Protein 6C74 (pdb70)

CATH classification: 2.60.40.10

GO terms:
  GO:0097001 ceramide binding (F, IDA)
  GO:0005136 interleukin-4 receptor binding (F, IDA)
  GO:0001786 phosphatidylserine binding (F, IDA)
  GO:2000427 positive regulation of apoptotic cell clearance (P, IDA)
  GO:0035772 interleukin-13-mediated signaling pathway (P, IMP)
  GO:0001618 virus receptor activity (F, IMP)
  GO:2000426 negative regulation of apoptotic cell clearance (P, IMP)
  GO:2000427 positive regulation of apoptotic cell clearance (P, IMP)
  GO:1902216 positive regulation of interleukin-4-mediated signaling pathway (P, IMP)
  GO:0033004 negative regulation of mast cell activation (P, IMP)
  GO:0030316 osteoclast differentiation (P, IDA)
  GO:0005515 protein binding (F, IPI)

Secondary structure (DSSP, 8-state):
--SEE--SEEEEETTS-EEEEEEE-GGGTTS-EEEEESSSGGGPEEEEE--SSS--EEETTEEEEEETTTTEEEEEE-S--GGG-EEEEEEE--SSSPPEEEEEEEEEPP-

Foldseek 3Di:
DAQKDWDQEDEEEAQAKDKIKIAGDLVLQQFKKFKFDDDDPVPTHTQWIDNSDQDWDDDDQKIWGADNVRRMIMMMGGNDDQVPFAWMWIWTDDPDDIRIDIYGYHYHYDD

Organism: Mus musculus (NCBI:txid10090)

Nearest PDB structures (foldseek):
  6c6q-assembly1_F  TM=9.912E-01  e=1.157E-22  Mus musculus
  2nms-assembly1_A  TM=9.677E-01  e=2.430E-16  Homo sapiens
  4wo4-assembly1_C  TM=8.793E-01  e=1.128E-08  Homo sapiens
  5jzi-assembly1_D  TM=8.628E-01  e=1.065E-08  Homo sapiens
  4mnh-assembly1_B  TM=8.451E-01  e=1.265E-08  Homo sapiens

Structure (mmCIF, N/CA/C/O backbone):
data_6C74
#
_entry.id   6C74
#
_cell.length_a   32.640
_cell.length_b   40.058
_cell.length_c   68.291
_cell.angle_alpha   90.000
_cell.angle_beta   90.000
_cell.angle_gamma   90.000
#
_symmetry.space_group_name_H-M   'P 21 21 21'
#
loop_
_entity.id
_entity.type
_entity.pdbx_description
1 polymer 'CMRF35-like molecule-1'
2 non-polymer PHOSPHOCHOLINE
3 non-polymer 'CALCIUM ION'
4 water water
#
loop_
_atom_site.group_PDB
_atom_site.id
_atom_site.type_symbol
_atom_site.label_atom_id
_atom_site.label_alt_id
_atom_site.label_comp_id
_atom_site.label_asym_id
_atom_site.label_entity_id
_atom_site.label_seq_id
_atom_site.pdbx_PDB_ins_code
_atom_site.Cartn_x
_atom_site.Cartn_y
_atom_site.Cartn_z
_atom_site.occupancy
_atom_site.B_iso_or_equiv
_atom_site.auth_seq_id
_atom_site.auth_comp_id
_atom_site.auth_asym_id
_atom_site.auth_atom_id
_atom_site.pdbx_PDB_model_num
ATOM 1 N N . GLU A 1 1 ? 19.395 5.579 14.993 1.00 51.41 1 GLU A N 1
ATOM 2 C CA . GLU A 1 1 ? 18.715 4.313 14.590 1.00 46.27 1 GLU A CA 1
ATOM 3 C C . GLU A 1 1 ? 17.718 4.641 13.490 1.00 34.35 1 GLU A C 1
ATOM 4 O O . GLU A 1 1 ? 17.373 5.805 13.287 1.00 32.52 1 GLU A O 1
ATOM 18 N N . ASP A 1 2 ? 17.282 3.628 12.767 1.00 29.29 2 ASP A N 1
ATOM 19 C CA . ASP A 1 2 ? 16.296 3.879 11.729 1.00 25.07 2 ASP A CA 1
ATOM 20 C C . ASP A 1 2 ? 14.895 3.746 12.315 1.00 18.04 2 ASP A C 1
ATOM 21 O O . ASP A 1 2 ? 14.599 2.742 12.963 1.00 18.49 2 ASP A O 1
ATOM 30 N N . PRO A 1 3 ? 14.011 4.717 12.095 1.00 13.10 3 PRO A N 1
ATOM 31 C CA . PRO A 1 3 ? 12.649 4.582 12.628 1.00 14.16 3 PRO A CA 1
ATOM 32 C C . PRO A 1 3 ? 11.828 3.501 11.962 1.00 13.35 3 PRO A C 1
ATOM 33 O O . PRO A 1 3 ? 10.928 2.953 12.612 1.00 14.74 3 PRO A O 1
ATOM 44 N N . VAL A 1 4 ? 12.078 3.209 10.689 1.00 13.55 4 VAL A N 1
ATOM 45 C CA . VAL A 1 4 ? 11.311 2.220 9.939 1.00 14.31 4 VAL A CA 1
ATOM 46 C C . VAL A 1 4 ? 12.285 1.354 9.138 1.00 14.52 4 VAL A C 1
ATOM 47 O O . VAL A 1 4 ? 13.212 1.876 8.505 1.00 17.45 4 VAL A O 1
ATOM 60 N N . THR A 1 5 ? 12.125 0.027 9.229 1.00 14.47 5 THR A N 1
ATOM 61 C CA . THR A 1 5 ? 13.003 -0.936 8.568 1.00 16.29 5 THR A CA 1
ATOM 62 C C . THR A 1 5 ? 12.146 -1.976 7.859 1.00 15.91 5 THR A C 1
ATOM 63 O O . THR A 1 5 ? 11.275 -2.599 8.474 1.00 20.26 5 THR A O 1
ATOM 74 N N . GLY A 1 6 ? 12.417 -2.192 6.591 1.00 16.49 6 GLY A N 1
ATOM 75 C CA . GLY A 1 6 ? 11.752 -3.232 5.856 1.00 17.36 6 GLY A CA 1
ATOM 76 C C . GLY A 1 6 ? 12.754 -4.009 5.041 1.00 9.81 6 GLY A C 1
ATOM 77 O O . GLY A 1 6 ? 13.9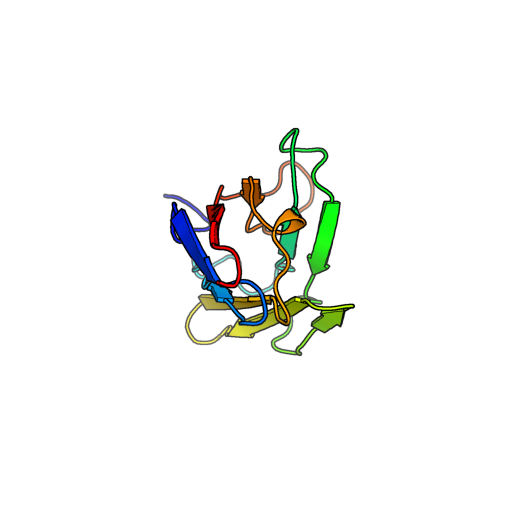63 -3.947 5.268 1.00 11.73 6 GLY A O 1
ATOM 81 N N . PRO A 1 7 ? 12.257 -4.761 4.066 1.00 11.50 7 PRO A N 1
ATOM 82 C CA . PRO A 1 7 ? 13.144 -5.486 3.156 1.00 11.00 7 PRO A CA 1
ATOM 83 C C . PRO A 1 7 ? 13.587 -4.551 2.041 1.00 12.78 7 PRO A C 1
ATOM 84 O O . PRO A 1 7 ? 12.768 -3.832 1.463 1.00 14.71 7 PRO A O 1
ATOM 95 N N . GLU A 1 8 ? 14.882 -4.566 1.723 1.00 13.32 8 GLU A N 1
ATOM 96 C CA . GLU A 1 8 ? 15.349 -3.711 0.641 1.00 15.22 8 GLU A CA 1
ATOM 97 C C . GLU A 1 8 ? 14.750 -4.151 -0.682 1.00 12.30 8 GLU A C 1
ATOM 98 O O . GLU A 1 8 ? 14.593 -3.331 -1.603 1.00 12.17 8 GLU A O 1
ATOM 110 N N . GLU A 1 9 ? 14.463 -5.444 -0.810 1.00 14.61 9 GLU A N 1
ATOM 111 C CA . GLU A 1 9 ? 13.979 -6.022 -2.048 1.00 13.97 9 GLU A CA 1
ATOM 112 C C . GLU A 1 9 ? 12.922 -7.059 -1.730 1.00 15.39 9 GLU A C 1
ATOM 113 O O . GLU A 1 9 ? 13.046 -7.808 -0.756 1.00 15.20 9 GLU A O 1
ATOM 125 N N . VAL A 1 10 ? 11.880 -7.102 -2.560 1.00 12.16 10 VAL A N 1
ATOM 126 C CA . VAL A 1 10 ? 10.852 -8.121 -2.458 1.00 11.80 10 VAL A CA 1
ATOM 127 C C . VAL A 1 10 ? 10.447 -8.552 -3.864 1.00 16.93 10 VAL A C 1
ATOM 128 O O . VAL A 1 10 ? 10.571 -7.791 -4.832 1.00 15.27 10 VAL A O 1
ATOM 141 N N . SER A 1 11 ? 9.976 -9.789 -3.971 1.00 13.85 11 SER A N 1
ATOM 142 C CA . SER A 1 11 ? 9.614 -10.375 -5.256 1.00 12.20 11 SER A CA 1
ATOM 143 C C . SER A 1 11 ? 8.189 -10.909 -5.232 1.00 15.71 11 SER A C 1
ATOM 144 O O . SER A 1 11 ? 7.714 -11.440 -4.215 1.00 14.93 11 SER A O 1
ATOM 152 N N . GLY A 1 12 ? 7.510 -10.769 -6.373 1.00 11.42 12 GLY A N 1
ATOM 153 C CA . GLY A 1 12 ? 6.183 -11.314 -6.549 1.00 11.99 12 GLY A CA 1
ATOM 154 C C . GLY A 1 12 ? 6.044 -11.837 -7.964 1.00 12.31 12 GLY A C 1
ATOM 155 O O . GLY A 1 12 ? 6.887 -11.585 -8.824 1.00 11.52 12 GLY A O 1
ATOM 159 N N . GLN A 1 13 ? 4.963 -12.561 -8.195 1.00 13.57 13 GLN A N 1
ATOM 160 C CA . GLN A 1 13 ? 4.671 -13.127 -9.502 1.00 15.33 13 GLN A CA 1
ATOM 161 C C . GLN A 1 13 ? 3.344 -12.560 -9.980 1.00 12.20 13 GLN A C 1
ATOM 162 O O . GLN A 1 13 ? 2.403 -12.420 -9.200 1.00 13.75 13 GLN A O 1
ATOM 176 N N . GLU A 1 14 ? 3.271 -12.211 -11.249 1.00 13.50 14 GLU A N 1
ATOM 177 C CA . GLU A 1 14 ? 2.015 -11.782 -11.834 1.00 12.43 14 GLU A CA 1
ATOM 178 C C . GLU A 1 14 ? 0.905 -12.762 -11.477 1.00 12.97 14 GLU A C 1
ATOM 179 O O . GLU A 1 14 ? 1.087 -13.983 -11.539 1.00 14.99 14 GLU A O 1
ATOM 191 N N . GLN A 1 15 ? -0.240 -12.200 -11.059 1.00 14.66 15 GLN A N 1
ATOM 192 C CA . GLN A 1 15 ? -1.450 -12.915 -10.649 1.00 13.66 15 GLN A CA 1
ATOM 193 C C . GLN A 1 15 ? -1.408 -13.344 -9.184 1.00 13.04 15 GLN A C 1
ATOM 194 O O . GLN A 1 15 ? -2.457 -13.614 -8.578 1.00 16.55 15 GLN A O 1
ATOM 208 N N . GLY A 1 16 ? -0.218 -13.397 -8.599 1.00 13.49 16 GLY A N 1
ATOM 209 C CA . GLY A 1 16 ? -0.064 -13.736 -7.200 1.00 12.96 16 GLY A CA 1
ATOM 210 C C . GLY A 1 16 ? -0.161 -12.513 -6.312 1.00 11.69 16 GLY A C 1
ATOM 211 O O . GLY A 1 16 ? -0.621 -11.444 -6.716 1.00 13.28 16 GLY A O 1
ATOM 215 N N . SER A 1 17 ? 0.269 -12.691 -5.072 1.00 11.73 17 SER A N 1
ATOM 216 C CA . SER A 1 17 ? 0.320 -11.590 -4.131 1.00 10.40 17 SER A CA 1
ATOM 217 C C . SER A 1 17 ? 1.718 -11.486 -3.546 1.00 12.62 17 SER A C 1
ATOM 218 O O . SER A 1 17 ? 2.571 -12.368 -3.708 1.00 13.29 17 SER A O 1
ATOM 226 N N . LEU A 1 18 ? 1.968 -10.369 -2.879 1.00 11.56 18 LEU A N 1
ATOM 227 C CA . LEU A 1 18 ? 3.175 -10.252 -2.093 1.00 12.65 18 LEU A CA 1
ATOM 228 C C . LEU A 1 18 ? 2.852 -9.497 -0.822 1.00 12.58 18 LEU A C 1
ATOM 229 O O . LEU A 1 18 ? 1.934 -8.668 -0.778 1.00 12.42 18 LEU A O 1
ATOM 245 N N . THR A 1 19 ? 3.631 -9.793 0.200 1.00 13.30 19 THR A N 1
ATOM 246 C CA . THR A 1 19 ? 3.468 -9.212 1.516 1.00 11.22 19 THR A CA 1
ATOM 247 C C . THR A 1 19 ? 4.798 -8.600 1.925 1.00 10.61 19 THR A C 1
ATOM 248 O O . THR A 1 19 ? 5.860 -9.234 1.807 1.00 15.59 19 THR A O 1
ATOM 259 N N . VAL A 1 20 ? 4.735 -7.366 2.409 1.00 10.69 20 VAL A N 1
ATOM 260 C CA . VAL A 1 20 ? 5.894 -6.646 2.910 1.00 11.18 20 VAL A CA 1
ATOM 261 C C . VAL A 1 20 ? 5.634 -6.302 4.366 1.00 13.25 20 VAL A C 1
ATOM 262 O O . VAL A 1 20 ? 4.583 -5.744 4.696 1.00 13.98 20 VAL A O 1
ATOM 275 N N . GLN A 1 21 ? 6.588 -6.606 5.232 1.00 14.86 21 GLN A N 1
ATOM 276 C CA . GLN A 1 21 ? 6.489 -6.192 6.621 1.00 16.04 21 GLN A CA 1
ATOM 277 C C . GLN A 1 21 ? 7.490 -5.085 6.886 1.00 13.70 21 GLN A C 1
ATOM 278 O O . GLN A 1 21 ? 8.674 -5.221 6.559 1.00 13.28 21 GLN A O 1
ATOM 292 N N . CYS A 1 22 ? 7.009 -3.975 7.430 1.00 12.89 22 CYS A N 1
ATOM 293 C CA A CYS A 1 22 ? 7.878 -2.883 7.844 0.50 12.12 22 CYS A CA 1
ATOM 294 C CA B CYS A 1 22 ? 7.866 -2.867 7.829 0.50 12.11 22 CYS A CA 1
ATOM 295 C C . CYS A 1 22 ? 7.831 -2.759 9.354 1.00 10.96 22 CYS A C 1
ATOM 296 O O . CYS A 1 22 ? 6.779 -2.469 9.939 1.00 12.22 22 CYS A O 1
ATOM 307 N N . ARG A 1 23 ? 8.969 -2.992 9.985 1.00 11.07 23 ARG A N 1
ATOM 308 C CA . ARG A 1 23 ? 9.074 -2.828 11.421 1.00 13.61 23 ARG A CA 1
ATOM 309 C C . ARG A 1 23 ? 9.400 -1.372 11.695 1.00 14.82 23 ARG A C 1
ATOM 310 O O . ARG A 1 23 ? 9.981 -0.675 10.862 1.00 15.49 23 ARG A O 1
ATOM 331 N N . TYR A 1 24 ? 8.990 -0.903 12.857 1.00 11.38 24 TYR A N 1
ATOM 332 C CA . TYR A 1 24 ? 9.270 0.460 13.244 1.00 12.35 24 TYR A CA 1
ATOM 333 C C . TYR A 1 24 ? 9.627 0.478 14.721 1.00 12.43 24 TYR A C 1
ATOM 334 O O . TYR A 1 24 ? 9.204 -0.390 15.484 1.00 12.40 24 TYR A O 1
ATOM 352 N N . THR A 1 25 ? 10.411 1.469 15.126 1.00 12.38 25 THR A N 1
ATOM 353 C CA . THR A 1 25 ? 10.752 1.546 16.538 1.00 11.72 25 THR A CA 1
ATOM 354 C C . THR A 1 25 ? 9.522 1.939 17.349 1.00 11.13 25 THR A C 1
ATOM 355 O O . THR A 1 25 ? 8.644 2.681 16.888 1.00 10.79 25 THR A O 1
ATOM 366 N N . SER A 1 26 ? 9.506 1.453 18.583 1.00 9.48 26 SER A N 1
ATOM 367 C CA . SER A 1 26 ? 8.295 1.451 19.397 1.00 11.66 26 SER A CA 1
ATOM 368 C C . SER A 1 26 ? 7.677 2.836 19.576 1.00 10.93 26 SER A C 1
ATOM 369 O O . SER A 1 26 ? 6.457 2.953 19.743 1.00 11.37 26 SER A O 1
ATOM 377 N N . GLY A 1 27 ? 8.489 3.891 19.633 1.00 10.67 27 GLY A N 1
ATOM 378 C CA . GLY A 1 27 ? 7.954 5.220 19.888 1.00 9.59 27 GLY A CA 1
ATOM 379 C C . GLY A 1 27 ? 6.956 5.688 18.854 1.00 9.90 27 GLY A C 1
ATOM 380 O O . GLY A 1 27 ? 6.158 6.585 19.134 1.00 11.36 27 GLY A O 1
ATOM 384 N N . TRP A 1 28 ? 7.002 5.121 17.652 1.00 8.68 28 TRP A N 1
ATOM 385 C CA . TRP A 1 28 ? 6.117 5.503 16.558 1.00 9.16 28 TRP A CA 1
ATOM 386 C C . TRP A 1 28 ? 4.784 4.751 16.562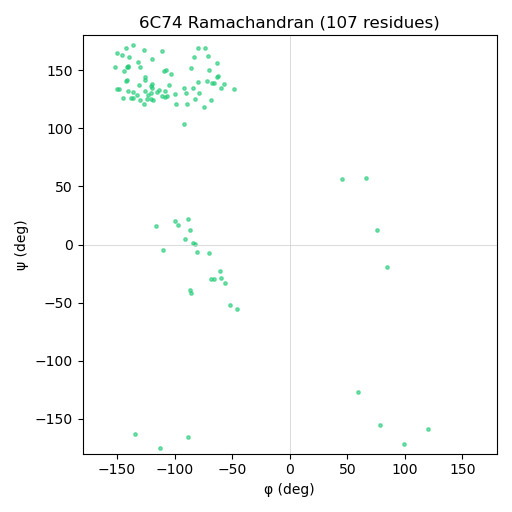 1.00 11.23 28 TRP A C 1
ATOM 387 O O . TRP A 1 28 ? 4.032 4.853 15.591 1.00 11.92 28 TRP A O 1
ATOM 408 N N . LYS A 1 29 ? 4.447 4.052 17.653 1.00 9.68 29 LYS A N 1
ATOM 409 C CA . LYS A 1 29 ? 3.186 3.321 17.757 1.00 11.66 29 LYS A CA 1
ATOM 410 C C . LYS A 1 29 ? 1.989 4.140 17.283 1.00 13.03 29 LYS A C 1
ATOM 411 O O . LYS A 1 29 ? 1.236 3.707 16.400 1.00 10.77 29 LYS A O 1
ATOM 430 N N . ASP A 1 30 ? 1.785 5.319 17.858 1.00 13.19 30 ASP A N 1
ATOM 431 C CA . ASP A 1 30 ? 0.547 6.061 17.675 1.00 12.01 30 ASP A CA 1
ATOM 432 C C . ASP A 1 30 ? 0.566 6.993 16.461 1.00 13.00 30 ASP A C 1
ATOM 433 O O . ASP A 1 30 ? -0.227 7.937 16.395 1.00 18.60 30 ASP A O 1
ATOM 442 N N . TYR A 1 31 ? 1.429 6.738 15.481 1.00 13.59 31 TYR A N 1
ATOM 443 C CA . TYR A 1 31 ? 1.488 7.515 14.248 1.00 12.46 31 TYR A CA 1
ATOM 444 C C . TYR A 1 31 ? 0.932 6.680 13.097 1.00 12.68 31 TYR A C 1
ATOM 445 O O . TYR A 1 31 ? 1.013 5.448 13.108 1.00 12.43 31 TYR A O 1
ATOM 463 N N . LYS A 1 32 ? 0.345 7.350 12.099 1.00 10.66 32 LYS A N 1
ATOM 464 C CA . LYS A 1 32 ? -0.217 6.633 10.961 1.00 8.83 32 LYS A CA 1
ATOM 465 C C . LYS A 1 32 ? 0.888 6.059 10.077 1.00 8.32 32 LYS A C 1
ATOM 466 O O . LYS A 1 32 ? 1.917 6.709 9.852 1.00 9.63 32 LYS A O 1
ATOM 485 N N . LYS A 1 33 ? 0.668 4.833 9.575 1.00 8.13 33 LYS A N 1
ATOM 486 C CA . LYS A 1 33 ? 1.654 4.119 8.767 1.00 9.01 33 LYS A CA 1
ATOM 487 C C . LYS A 1 33 ? 1.151 4.066 7.334 1.00 9.49 33 LYS A C 1
ATOM 488 O O . LYS A 1 33 ? -0.060 3.995 7.111 1.00 10.56 33 LYS A O 1
ATOM 507 N N . TYR A 1 34 ? 2.068 4.052 6.359 1.00 7.95 34 TYR A N 1
ATOM 508 C CA . TYR A 1 34 ? 1.625 4.055 4.976 1.00 7.12 34 TYR A CA 1
ATOM 509 C C . TYR A 1 34 ? 2.587 3.332 4.041 1.00 7.72 34 TYR A C 1
ATOM 510 O O . TYR A 1 34 ? 3.746 3.049 4.374 1.00 8.59 34 TYR A O 1
ATOM 528 N N . TRP A 1 35 ? 2.056 3.049 2.847 1.00 8.64 35 TRP A N 1
ATOM 529 C CA . TRP A 1 35 ? 2.759 2.398 1.749 1.00 8.52 35 TRP A CA 1
ATOM 530 C C . TRP A 1 35 ? 2.597 3.286 0.540 1.00 8.64 35 TRP A C 1
ATOM 531 O O . TRP A 1 35 ? 1.464 3.576 0.133 1.00 8.61 35 TRP A O 1
ATOM 552 N N . CYS A 1 36 ? 3.726 3.735 -0.024 1.00 8.82 36 CYS A N 1
ATOM 553 C 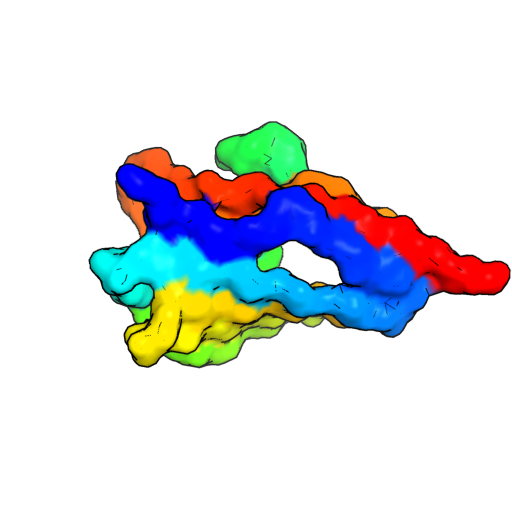CA . CYS A 1 36 ? 3.751 4.795 -1.017 1.00 8.45 36 CYS A CA 1
ATOM 554 C C . CYS A 1 36 ? 4.494 4.283 -2.242 1.00 9.48 36 CYS A C 1
ATOM 555 O O . CYS A 1 36 ? 5.486 3.563 -2.110 1.00 11.35 36 CYS A O 1
ATOM 562 N N . GLN A 1 37 ? 4.018 4.655 -3.423 1.00 9.48 37 GLN A N 1
ATOM 563 C CA . GLN A 1 37 ? 4.501 4.087 -4.670 1.00 9.99 37 GLN A CA 1
ATOM 564 C C . GLN A 1 37 ? 5.188 5.139 -5.529 1.00 10.55 37 GLN A C 1
ATOM 565 O O . GLN A 1 37 ? 4.629 6.210 -5.789 1.00 11.10 37 GLN A O 1
ATOM 579 N N . GLY A 1 38 ? 6.364 4.799 -6.014 1.00 9.17 38 GLY A N 1
ATOM 580 C CA . GLY A 1 38 ? 6.961 5.516 -7.111 1.00 12.07 38 GLY A CA 1
ATOM 581 C C . GLY A 1 38 ? 7.998 6.535 -6.689 1.00 13.30 38 GLY A C 1
ATOM 582 O O . GLY A 1 38 ? 8.427 6.643 -5.535 1.00 11.56 38 GLY A O 1
ATOM 586 N N . VAL A 1 39 ? 8.412 7.300 -7.694 1.00 12.37 39 VAL A N 1
ATOM 587 C CA . VAL A 1 39 ? 9.455 8.317 -7.566 1.00 12.36 39 VAL A CA 1
ATOM 588 C C . VAL A 1 39 ? 8.950 9.600 -8.208 1.00 14.31 39 VAL A C 1
ATOM 589 O O . VAL A 1 39 ? 8.038 9.583 -9.052 1.00 17.35 39 VAL A O 1
ATOM 602 N N . PRO A 1 40 ? 9.509 10.750 -7.812 1.00 12.34 40 PRO A N 1
ATOM 603 C CA . PRO A 1 40 ? 10.515 10.922 -6.768 1.00 12.99 40 PRO A CA 1
ATOM 604 C C . PRO A 1 40 ? 9.977 10.709 -5.346 1.00 12.79 40 PRO A C 1
ATOM 605 O O . PRO A 1 40 ? 8.778 10.709 -5.095 1.00 10.78 40 PRO A O 1
ATOM 616 N N . GLN A 1 41 ? 10.911 10.495 -4.424 1.00 11.16 41 GLN A N 1
ATOM 617 C CA . GLN A 1 41 ? 10.606 9.983 -3.092 1.00 9.48 41 GLN A CA 1
ATOM 618 C C . GLN A 1 41 ? 9.521 10.786 -2.384 1.00 10.80 41 GLN A C 1
ATOM 619 O O . GLN A 1 41 ? 8.580 10.202 -1.840 1.00 12.50 41 GLN A O 1
ATOM 633 N N . ARG A 1 42 ? 9.669 12.119 -2.304 1.00 12.57 42 ARG A N 1
ATOM 634 C CA . ARG A 1 42 ? 8.752 12.898 -1.474 1.00 11.38 42 ARG A CA 1
ATOM 635 C C . ARG A 1 42 ? 7.459 13.201 -2.213 1.00 15.11 42 ARG A C 1
ATOM 636 O O . ARG A 1 42 ? 6.586 13.874 -1.652 1.00 15.13 42 ARG A O 1
ATOM 657 N N . SER A 1 43 ? 7.345 12.734 -3.460 1.00 13.03 43 SER A N 1
ATOM 658 C CA . SER A 1 43 ? 6.150 12.889 -4.280 1.00 13.51 43 SER A CA 1
ATOM 659 C C . SER A 1 43 ? 5.505 11.545 -4.618 1.00 12.30 43 SER A C 1
ATOM 660 O O . SER A 1 43 ? 4.694 11.468 -5.541 1.00 17.55 43 SER A O 1
ATOM 668 N N . CYS A 1 44 ? 5.860 10.488 -3.902 1.00 12.56 44 CYS A N 1
ATOM 669 C CA . CYS A 1 44 ? 5.285 9.174 -4.149 1.00 12.10 44 CYS A CA 1
ATOM 670 C C . CYS A 1 44 ? 3.779 9.222 -3.867 1.00 10.91 44 CYS A C 1
ATOM 671 O O . CYS A 1 44 ? 3.274 10.099 -3.142 1.00 12.56 44 CYS A O 1
ATOM 678 N N . LYS A 1 45 ? 3.051 8.306 -4.493 1.00 10.40 45 LYS A N 1
ATOM 679 C CA . LYS A 1 45 ? 1.605 8.206 -4.308 1.00 9.56 45 LYS A CA 1
ATOM 680 C C . LYS A 1 45 ? 1.279 7.282 -3.137 1.00 10.08 45 LYS A C 1
ATOM 681 O O . LYS A 1 45 ? 1.631 6.096 -3.149 1.00 10.63 45 LYS A O 1
ATOM 700 N N . THR A 1 46 ? 0.584 7.804 -2.139 1.00 10.54 46 THR A N 1
ATOM 701 C CA . THR A 1 46 ? 0.179 6.981 -1.004 1.00 9.13 46 THR A CA 1
ATOM 702 C C . THR A 1 46 ? -0.961 6.076 -1.440 1.00 9.41 46 THR A C 1
ATOM 703 O O . THR A 1 46 ? -2.025 6.564 -1.834 1.00 11.03 46 THR A O 1
ATOM 714 N N . LEU A 1 47 ? -0.739 4.756 -1.381 1.00 8.56 47 LEU A N 1
ATOM 715 C CA . LEU A 1 47 ? -1.732 3.777 -1.803 1.00 10.53 47 LEU A CA 1
ATOM 716 C C . LEU A 1 47 ? -2.696 3.432 -0.678 1.00 10.17 47 LEU A C 1
ATOM 717 O O . LEU A 1 47 ? -3.888 3.242 -0.929 1.00 10.74 47 LEU A O 1
ATOM 733 N N . VAL A 1 48 ? -2.197 3.319 0.548 1.00 9.46 48 VAL A N 1
ATOM 734 C CA . VAL A 1 48 ? -3.007 3.056 1.731 1.00 9.45 48 VAL A CA 1
ATOM 735 C C . VAL A 1 48 ? -2.274 3.666 2.911 1.00 10.25 48 VAL A C 1
ATOM 736 O O . VAL A 1 48 ? -1.048 3.812 2.886 1.00 10.34 48 VAL A O 1
ATOM 749 N N . GLU A 1 49 ? -3.037 4.040 3.943 1.00 9.53 49 GLU A N 1
ATOM 750 C CA . GLU A 1 49 ? -2.524 4.675 5.154 1.00 8.47 49 GLU A CA 1
ATOM 751 C C . GLU A 1 49 ? -3.440 4.279 6.311 1.00 9.87 49 GLU A C 1
ATOM 752 O O . GLU A 1 49 ? -4.678 4.326 6.170 1.00 10.39 49 GLU A O 1
ATOM 764 N N . THR A 1 50 ? -2.843 3.878 7.445 1.00 9.81 50 THR A N 1
ATOM 765 C CA . THR A 1 50 ? -3.648 3.517 8.602 1.00 9.74 50 THR A CA 1
ATOM 766 C C . THR A 1 50 ? -4.109 4.781 9.327 1.00 11.70 50 THR A C 1
ATOM 767 O O . THR A 1 50 ? -3.639 5.881 9.043 1.00 10.48 50 THR A O 1
ATOM 778 N N . ASP A 1 51 ? -5.041 4.609 10.276 1.00 11.34 51 ASP A N 1
ATOM 779 C CA . ASP A 1 51 ? -5.563 5.699 11.097 1.00 12.59 51 ASP A CA 1
ATOM 780 C C . ASP A 1 51 ? -4.919 5.762 12.486 1.00 18.17 51 ASP A C 1
ATOM 781 O O . ASP A 1 51 ? -5.489 6.378 13.395 1.00 14.04 51 ASP A O 1
ATOM 790 N N . ALA A 1 52 ? -3.734 5.160 12.653 1.00 12.59 52 ALA A N 1
ATOM 791 C CA . ALA A 1 52 ? -2.953 5.102 13.894 1.00 12.22 52 ALA A CA 1
ATOM 792 C C . ALA A 1 52 ? -3.528 4.101 14.891 1.00 14.37 52 ALA A C 1
ATOM 793 O O . ALA A 1 52 ? -3.099 4.078 16.073 1.00 14.94 52 ALA A O 1
ATOM 800 N N . SER A 1 53 ? -4.462 3.248 14.457 1.00 11.62 53 SER A N 1
ATOM 801 C CA . SER A 1 53 ? -4.924 2.101 15.223 1.00 12.79 53 SER A CA 1
ATOM 802 C C . SER A 1 53 ? -4.477 0.829 14.509 1.00 11.47 53 SER A C 1
ATOM 803 O O . SER A 1 53 ? -3.772 0.884 13.505 1.00 13.16 53 SER A O 1
ATOM 811 N N . GLU A 1 54 ? -4.916 -0.324 15.033 1.00 15.28 54 GLU A N 1
ATOM 812 C CA . GLU A 1 54 ? -4.654 -1.627 14.432 1.00 13.37 54 GLU A CA 1
ATOM 813 C C . GLU A 1 54 ? -5.636 -2.005 13.332 1.00 14.54 54 GLU A C 1
ATOM 814 O O . GLU A 1 54 ? -5.513 -3.105 12.767 1.00 15.81 54 GLU A O 1
ATOM 826 N N . GLN A 1 55 ? -6.599 -1.137 13.009 1.00 12.31 55 GLN A N 1
ATOM 827 C CA . GLN A 1 55 ? -7.628 -1.455 12.021 1.00 16.89 55 GLN A CA 1
ATOM 828 C C . GLN A 1 55 ? -7.061 -1.588 10.613 1.00 12.85 55 GLN A C 1
ATOM 829 O O . GLN A 1 55 ? -6.237 -0.791 10.176 1.00 13.78 55 GLN A O 1
ATOM 843 N N . LEU A 1 56 ? -7.552 -2.583 9.891 1.00 13.35 56 LEU A N 1
ATOM 844 C CA . LEU A 1 56 ? -7.186 -2.780 8.492 1.00 13.21 56 LEU A CA 1
ATOM 845 C C . LEU A 1 56 ? -7.688 -1.640 7.599 1.00 12.48 56 LEU A C 1
ATOM 846 O O . LEU A 1 56 ? -8.830 -1.174 7.723 1.00 15.23 56 LEU A O 1
ATOM 862 N N . VAL A 1 57 ? -6.845 -1.221 6.660 1.00 9.43 57 VAL A N 1
ATOM 863 C CA . VAL A 1 57 ? -7.255 -0.356 5.560 1.00 10.75 57 VAL A CA 1
ATOM 864 C C . VAL A 1 57 ? -6.948 -1.120 4.278 1.00 11.78 57 VAL A C 1
ATOM 865 O O . VAL A 1 57 ? -5.816 -1.572 4.085 1.00 11.50 57 VAL A O 1
ATOM 878 N N . LYS A 1 58 ? -7.950 -1.290 3.420 1.00 11.02 58 LYS A N 1
ATOM 879 C CA . LYS A 1 58 ? -7.755 -1.948 2.136 1.00 12.82 58 LYS A CA 1
ATOM 880 C C . LYS A 1 58 ? -8.353 -1.071 1.049 1.00 13.66 58 LYS A C 1
ATOM 881 O O . LYS A 1 58 ? -9.513 -0.664 1.146 1.00 15.80 58 LYS A O 1
ATOM 900 N N . LYS A 1 59 ? -7.546 -0.722 0.058 1.00 13.44 59 LYS A N 1
ATOM 901 C CA . LYS A 1 59 ? -7.996 0.128 -1.038 1.00 12.93 59 LYS A CA 1
ATOM 902 C C . LYS A 1 59 ? -7.467 -0.479 -2.311 1.00 14.00 59 LYS A C 1
ATOM 903 O O . LYS A 1 59 ? -6.257 -0.695 -2.432 1.00 11.78 59 LYS A O 1
ATOM 922 N N . ASN A 1 60 ? -8.364 -0.737 -3.255 1.00 17.14 60 ASN A N 1
ATOM 923 C CA . ASN A 1 60 ? -7.991 -1.297 -4.538 1.00 17.43 60 ASN A CA 1
ATOM 924 C C . ASN A 1 60 ? -7.322 -2.632 -4.219 1.00 19.24 60 ASN A C 1
ATOM 925 O O . ASN A 1 60 ? -7.910 -3.450 -3.490 1.00 24.09 60 ASN A O 1
ATOM 936 N N . ARG A 1 61 ? -6.123 -2.894 -4.702 1.00 16.81 61 ARG A N 1
ATOM 937 C CA . ARG A 1 61 ? -5.499 -4.195 -4.537 1.00 15.49 61 ARG A CA 1
ATOM 938 C C . ARG A 1 61 ? -4.525 -4.240 -3.366 1.00 12.25 61 ARG A C 1
ATOM 939 O O . ARG A 1 61 ? -3.725 -5.174 -3.275 1.00 13.10 61 ARG A O 1
ATOM 960 N N . VAL A 1 62 ? -4.588 -3.282 -2.445 1.00 11.52 62 VAL A N 1
ATOM 961 C CA . VAL A 1 62 ? -3.538 -3.109 -1.452 1.00 9.10 62 VAL A CA 1
ATOM 962 C C . VAL A 1 62 ? -4.153 -3.004 -0.067 1.00 10.10 62 VAL A C 1
ATOM 963 O O . VAL A 1 62 ? -5.162 -2.314 0.122 1.00 11.46 62 VAL A O 1
ATOM 976 N N . SER A 1 63 ? -3.547 -3.684 0.910 1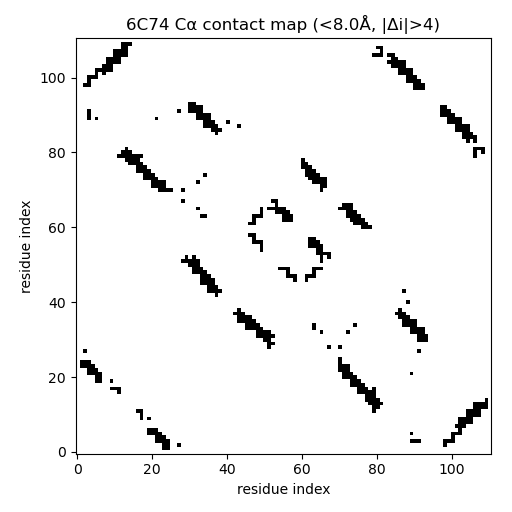.00 9.26 63 SER A N 1
ATOM 977 C CA . SER A 1 63 ? -3.999 -3.609 2.292 1.00 11.56 63 SER A CA 1
ATOM 978 C C . SER A 1 63 ? -2.830 -3.306 3.218 1.00 9.17 63 SER A C 1
ATOM 979 O O . SER A 1 63 ? -1.672 -3.608 2.912 1.00 10.87 63 SER A O 1
ATOM 987 N N . ILE A 1 64 ? -3.145 -2.677 4.344 1.00 9.29 64 ILE A N 1
ATOM 988 C CA . ILE A 1 64 ? -2.164 -2.370 5.377 1.00 9.58 64 ILE A CA 1
ATOM 989 C C . ILE A 1 64 ? -2.809 -2.545 6.742 1.00 8.46 64 ILE A C 1
ATOM 990 O O . ILE A 1 64 ? -3.969 -2.167 6.955 1.00 11.41 64 ILE A O 1
ATOM 1006 N N . ARG A 1 65 ? -2.041 -3.103 7.674 1.00 8.76 65 ARG A N 1
ATOM 1007 C CA . ARG A 1 65 ? -2.493 -3.259 9.048 1.00 10.29 65 ARG A CA 1
ATOM 1008 C C . ARG A 1 65 ? -1.298 -3.166 9.991 1.00 10.41 65 ARG A C 1
ATOM 1009 O O . ARG A 1 65 ? -0.238 -3.772 9.751 1.00 10.73 65 ARG A O 1
ATOM 1030 N N . ASP A 1 66 ? -1.481 -2.387 11.050 1.00 10.93 66 ASP A N 1
ATOM 1031 C CA . ASP A 1 66 ? -0.442 -2.096 12.036 1.00 8.99 66 ASP A CA 1
ATOM 1032 C C . ASP A 1 66 ? -0.634 -3.012 13.247 1.00 12.13 66 ASP A C 1
ATOM 1033 O O . ASP A 1 66 ? -1.701 -2.988 13.876 1.00 14.56 66 ASP A O 1
ATOM 1042 N N . ASN A 1 67 ? 0.389 -3.818 13.557 1.00 10.02 67 ASN A N 1
ATOM 1043 C CA . ASN A 1 67 ? 0.475 -4.595 14.798 1.00 10.42 67 ASN A CA 1
ATOM 1044 C C . ASN A 1 67 ? 1.229 -3.727 15.801 1.00 11.29 67 ASN A C 1
ATOM 1045 O O . ASN A 1 67 ? 2.452 -3.576 15.723 1.00 11.98 67 ASN A O 1
ATOM 1056 N N . GLN A 1 68 ? 0.493 -3.141 16.738 1.00 11.05 68 GLN A N 1
ATOM 1057 C CA . GLN A 1 68 ? 1.078 -2.220 17.709 1.00 9.45 68 GLN A CA 1
ATOM 1058 C C . GLN A 1 68 ? 1.546 -2.906 18.985 1.00 12.45 68 GLN A C 1
ATOM 1059 O O . GLN A 1 68 ? 1.992 -2.223 19.914 1.00 13.18 68 GLN A O 1
ATOM 1073 N N . ARG A 1 69 ? 1.469 -4.231 19.041 1.00 10.61 69 ARG A N 1
ATOM 1074 C CA . ARG A 1 69 ? 2.058 -5.006 20.126 1.00 14.06 69 ARG A CA 1
ATOM 1075 C C . ARG A 1 69 ? 3.522 -5.300 19.843 1.00 12.63 69 ARG A C 1
ATOM 1076 O O . ARG A 1 69 ? 4.366 -5.221 20.745 1.00 14.11 69 ARG A O 1
ATOM 1097 N N . ASP A 1 70 ? 3.820 -5.648 18.589 1.00 13.91 70 ASP A N 1
ATOM 1098 C CA . ASP A 1 70 ? 5.149 -6.035 18.140 1.00 14.19 70 ASP A CA 1
ATOM 1099 C C . ASP A 1 70 ? 5.799 -4.998 17.226 1.00 12.74 70 ASP A C 1
ATOM 1100 O O . ASP A 1 70 ? 6.965 -5.178 16.845 1.00 14.47 70 ASP A O 1
ATOM 1109 N N . PHE A 1 71 ? 5.077 -3.935 16.868 1.00 11.47 71 PHE A N 1
ATOM 1110 C CA . PHE A 1 71 ? 5.612 -2.790 16.127 1.00 9.14 71 PHE A CA 1
ATOM 1111 C C . PHE A 1 71 ? 6.018 -3.202 14.720 1.00 12.08 71 PHE A C 1
ATOM 1112 O O . PHE A 1 71 ? 7.169 -3.022 14.293 1.00 11.50 71 PHE A O 1
ATOM 1129 N N . ILE A 1 72 ? 5.056 -3.753 13.985 1.00 10.06 72 ILE A N 1
ATOM 1130 C CA . ILE A 1 72 ? 5.280 -4.175 12.609 1.00 9.55 72 ILE A CA 1
ATOM 1131 C C . ILE A 1 72 ? 3.994 -3.915 11.848 1.00 10.23 72 ILE A C 1
ATOM 1132 O O . ILE A 1 72 ? 2.913 -4.286 12.311 1.00 11.37 72 ILE A O 1
ATOM 1148 N N . PHE A 1 73 ? 4.075 -3.175 10.741 1.00 8.89 73 PHE A N 1
ATOM 1149 C CA . PHE A 1 73 ? 2.929 -3.030 9.849 1.00 8.49 73 PHE A CA 1
ATOM 1150 C C . PHE A 1 73 ? 3.112 -3.876 8.591 1.00 10.99 73 PHE A C 1
ATOM 1151 O O . PHE A 1 73 ? 4.216 -3.966 8.034 1.00 12.86 73 PHE A O 1
ATOM 1168 N N . THR A 1 74 ? 2.033 -4.538 8.193 1.00 10.12 74 THR A N 1
ATOM 1169 C CA . THR A 1 74 ? 2.043 -5.493 7.094 1.00 9.33 74 THR A CA 1
ATOM 1170 C C . THR A 1 74 ? 1.252 -4.939 5.918 1.00 10.71 74 THR A C 1
ATOM 1171 O O . THR A 1 74 ? 0.077 -4.566 6.059 1.00 10.76 74 THR A O 1
ATOM 1182 N N . VAL A 1 75 ? 1.875 -4.943 4.752 1.00 9.26 75 VAL A N 1
ATOM 1183 C CA . VAL A 1 75 ? 1.268 -4.500 3.510 1.00 8.56 75 VAL A CA 1
ATOM 1184 C C . VAL A 1 75 ? 1.126 -5.718 2.610 1.00 9.55 75 VAL A C 1
ATOM 1185 O O . VAL A 1 75 ? 2.086 -6.482 2.455 1.00 10.66 75 VAL A O 1
ATOM 1198 N N . THR A 1 76 ? -0.055 -5.898 2.012 1.00 10.21 76 THR A N 1
ATOM 1199 C CA . THR A 1 76 ? -0.247 -6.909 0.981 1.00 12.10 76 THR A CA 1
ATOM 1200 C C . THR A 1 76 ? -0.702 -6.257 -0.314 1.00 11.40 76 THR A C 1
ATOM 1201 O O . THR A 1 76 ? -1.555 -5.366 -0.307 1.00 12.89 76 THR A O 1
ATOM 1212 N N . MET A 1 77 ? -0.120 -6.693 -1.433 1.00 11.13 77 MET A N 1
ATOM 1213 C CA . MET A 1 77 ? -0.599 -6.312 -2.760 1.00 12.21 77 MET A CA 1
ATOM 1214 C C . MET A 1 77 ? -1.016 -7.588 -3.484 1.00 11.72 77 MET A C 1
ATOM 1215 O O . MET A 1 77 ? -0.216 -8.519 -3.590 1.00 10.15 77 MET A O 1
ATOM 1229 N N . GLU A 1 78 ? -2.263 -7.643 -3.950 1.00 11.95 78 GLU A N 1
ATOM 1230 C CA . GLU A 1 78 ? -2.819 -8.844 -4.556 1.00 12.32 78 GLU A CA 1
ATOM 1231 C C . GLU A 1 78 ? -3.047 -8.655 -6.053 1.00 14.03 78 GLU A C 1
ATOM 1232 O O . GLU A 1 78 ? -3.011 -7.545 -6.579 1.00 11.35 78 GLU A O 1
ATOM 1244 N N . ASP A 1 79 ? -3.292 -9.781 -6.729 1.00 11.95 79 ASP A N 1
ATOM 1245 C CA . ASP A 1 79 ? -3.501 -9.836 -8.181 1.00 13.56 79 ASP A CA 1
ATOM 1246 C C . ASP A 1 79 ? -2.462 -8.996 -8.926 1.00 10.39 79 ASP A C 1
ATOM 1247 O O . ASP A 1 79 ? -2.767 -8.107 -9.724 1.00 11.38 79 ASP A O 1
ATOM 1256 N N . LEU A 1 80 ? -1.207 -9.328 -8.665 1.00 12.48 80 LEU A N 1
ATOM 1257 C CA . LEU A 1 80 ? -0.108 -8.496 -9.128 1.00 11.69 80 LEU A CA 1
ATOM 1258 C C . LEU A 1 80 ? -0.067 -8.413 -10.642 1.00 10.58 80 LEU A C 1
ATOM 1259 O O . LEU A 1 80 ? -0.343 -9.389 -11.347 1.00 12.61 80 LEU A O 1
ATOM 1275 N N . ARG A 1 81 ? 0.323 -7.245 -11.127 1.00 12.51 81 ARG A N 1
ATOM 1276 C CA . ARG A 1 81 ? 0.594 -7.000 -12.531 1.00 13.57 81 ARG A CA 1
ATOM 1277 C C . ARG A 1 81 ? 2.044 -6.563 -12.677 1.00 11.36 81 ARG A C 1
ATOM 1278 O O . ARG A 1 81 ? 2.683 -6.113 -11.729 1.00 10.91 81 ARG A O 1
ATOM 1299 N N . MET A 1 82 ? 2.578 -6.696 -13.890 1.00 11.33 82 MET A N 1
ATOM 1300 C CA . MET A 1 82 ? 3.957 -6.267 -14.117 1.00 11.91 82 MET A CA 1
ATOM 1301 C C . MET A 1 82 ? 4.162 -4.782 -13.819 1.00 11.33 82 MET A C 1
ATOM 1302 O O . MET A 1 82 ? 5.252 -4.386 -13.399 1.00 12.16 82 MET A O 1
ATOM 1316 N N . SER A 1 83 ? 3.128 -3.954 -13.977 1.00 11.70 83 SER A N 1
ATOM 1317 C CA . SER A 1 83 ? 3.249 -2.545 -13.626 1.00 11.82 83 SER A CA 1
ATOM 1318 C C . SER A 1 83 ? 3.343 -2.314 -12.122 1.00 11.45 83 SER A C 1
ATOM 1319 O O . SER A 1 83 ? 3.612 -1.187 -11.712 1.00 13.76 83 SER A O 1
ATOM 1327 N N . ASP A 1 84 ? 3.169 -3.345 -11.293 1.00 9.96 84 ASP A N 1
ATOM 1328 C CA . ASP A 1 84 ? 3.356 -3.174 -9.863 1.00 11.60 84 ASP A CA 1
ATOM 1329 C C . ASP A 1 84 ? 4.813 -3.211 -9.428 1.00 13.74 84 ASP A C 1
ATOM 1330 O O . ASP A 1 84 ? 5.089 -2.971 -8.257 1.00 13.27 84 ASP A O 1
ATOM 1339 N N . ALA A 1 85 ? 5.755 -3.520 -10.306 1.00 10.37 85 ALA A N 1
ATOM 1340 C CA . ALA A 1 85 ? 7.148 -3.517 -9.902 1.00 9.89 85 ALA A CA 1
ATOM 1341 C C . ALA A 1 85 ? 7.648 -2.076 -9.740 1.00 11.01 85 ALA A C 1
ATOM 1342 O O . ALA A 1 85 ? 6.976 -1.110 -10.113 1.00 13.53 85 ALA A O 1
ATOM 1349 N N . GLY A 1 86 ? 8.829 -1.939 -9.152 1.00 9.27 86 GLY A N 1
ATOM 1350 C CA . GLY A 1 86 ? 9.458 -0.637 -9.031 1.00 9.72 86 GLY A CA 1
ATOM 1351 C C . GLY A 1 86 ? 9.719 -0.220 -7.600 1.00 8.62 86 GLY A C 1
ATOM 1352 O O . GLY A 1 86 ? 9.743 -1.040 -6.679 1.00 10.55 86 GLY A O 1
ATOM 1356 N N . ILE A 1 87 ? 9.866 1.069 -7.403 1.00 10.49 87 ILE A N 1
ATOM 1357 C CA . ILE A 1 87 ? 10.260 1.614 -6.109 1.00 9.48 87 ILE A CA 1
ATOM 1358 C C . ILE A 1 87 ? 9.021 1.955 -5.292 1.00 9.45 87 ILE A C 1
ATOM 1359 O O . ILE A 1 87 ? 8.074 2.564 -5.800 1.00 10.88 87 ILE A O 1
ATOM 1375 N N . TYR A 1 88 ? 9.043 1.563 -4.018 1.00 7.79 88 TYR A N 1
ATOM 1376 C CA . TYR A 1 88 ? 7.994 1.869 -3.060 1.00 8.21 88 TYR A CA 1
ATOM 1377 C C . TYR A 1 88 ? 8.648 2.299 -1.763 1.00 8.37 88 TYR A C 1
ATOM 1378 O O . TYR A 1 88 ? 9.861 2.202 -1.585 1.00 8.34 88 TYR A O 1
ATOM 1396 N N . TRP A 1 89 ? 7.819 2.775 -0.833 1.00 8.95 89 TRP A N 1
ATOM 1397 C CA . TRP A 1 89 ? 8.314 3.249 0.455 1.00 7.85 89 TRP A CA 1
ATOM 1398 C C . TRP A 1 89 ? 7.371 2.835 1.576 1.00 9.77 89 TRP A C 1
ATOM 1399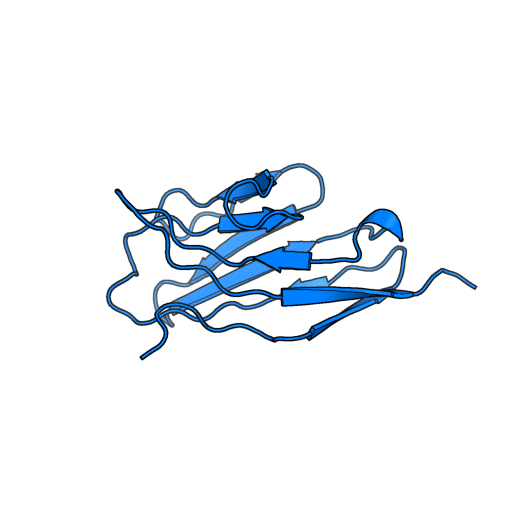 O O . TRP A 1 89 ? 6.157 3.037 1.465 1.00 9.91 89 TRP A O 1
ATOM 1420 N N . CYS A 1 90 ? 7.909 2.281 2.668 1.00 8.94 90 CYS A N 1
ATOM 1421 C CA 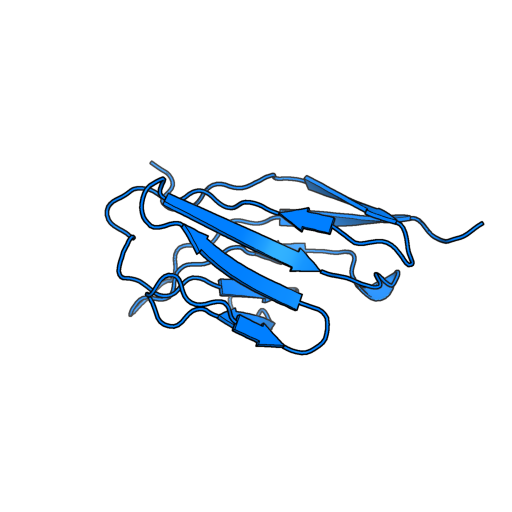A CYS A 1 90 ? 7.150 2.273 3.914 0.50 10.05 90 CYS A CA 1
ATOM 1422 C CA B CYS A 1 90 ? 7.167 2.271 3.923 0.50 10.06 90 CYS A CA 1
ATOM 1423 C C . CYS A 1 90 ? 7.395 3.598 4.616 1.00 9.83 90 CYS A C 1
ATOM 1424 O O . CYS A 1 90 ? 8.523 4.098 4.655 1.00 12.69 90 CYS A O 1
ATOM 1435 N N . GLY A 1 91 ? 6.325 4.176 5.139 1.00 9.50 91 GLY A N 1
ATOM 1436 C CA . GLY A 1 91 ? 6.426 5.491 5.729 1.00 9.82 91 GLY A CA 1
ATOM 1437 C C . GLY A 1 91 ? 5.614 5.632 6.998 1.00 8.61 91 GLY A C 1
ATOM 1438 O O . GLY A 1 91 ? 4.694 4.861 7.285 1.00 9.08 91 GLY A O 1
ATOM 1442 N N . ILE A 1 92 ? 5.989 6.658 7.758 1.00 8.79 92 ILE A N 1
ATOM 1443 C CA . ILE A 1 92 ? 5.258 7.095 8.937 1.00 9.56 92 ILE A CA 1
ATOM 1444 C C . ILE A 1 92 ? 4.900 8.556 8.736 1.00 10.53 92 ILE A C 1
ATOM 1445 O O . ILE A 1 92 ? 5.775 9.372 8.441 1.00 11.18 92 ILE A O 1
ATOM 1461 N N . THR A 1 93 ? 3.632 8.894 8.919 1.00 10.02 93 THR A N 1
ATOM 1462 C CA . THR A 1 93 ? 3.189 10.273 8.760 1.00 9.38 93 THR A CA 1
ATOM 1463 C C . THR A 1 93 ? 3.466 11.076 10.014 1.00 12.67 93 THR A C 1
ATOM 1464 O O . THR A 1 93 ? 2.964 10.754 11.102 1.00 13.31 93 THR A O 1
ATOM 1475 N N . LYS A 1 94 ? 4.175 12.175 9.841 1.00 12.86 94 LYS A N 1
ATOM 1476 C CA . LYS A 1 94 ? 4.288 13.138 10.921 1.00 12.52 94 LYS A CA 1
ATOM 1477 C C . LYS A 1 94 ? 4.338 14.527 10.322 1.00 16.54 94 LYS A C 1
ATOM 1478 O O . LYS A 1 94 ? 4.552 14.703 9.123 1.00 14.08 94 LYS A O 1
ATOM 1497 N N . GLY A 1 95 ? 4.083 15.517 11.173 1.00 18.03 95 GLY A N 1
ATOM 1498 C CA . GLY A 1 95 ? 4.392 16.884 10.804 1.00 22.43 95 GLY A CA 1
ATOM 1499 C C . GLY A 1 95 ? 5.865 17.004 10.464 1.00 17.55 95 GLY A C 1
ATOM 1500 O O . GLY A 1 95 ? 6.723 16.408 11.119 1.00 19.53 95 GLY A O 1
ATOM 1504 N N . GLY A 1 96 ? 6.156 17.746 9.399 1.00 16.31 96 GLY A N 1
ATOM 1505 C CA . GLY A 1 96 ? 7.513 17.821 8.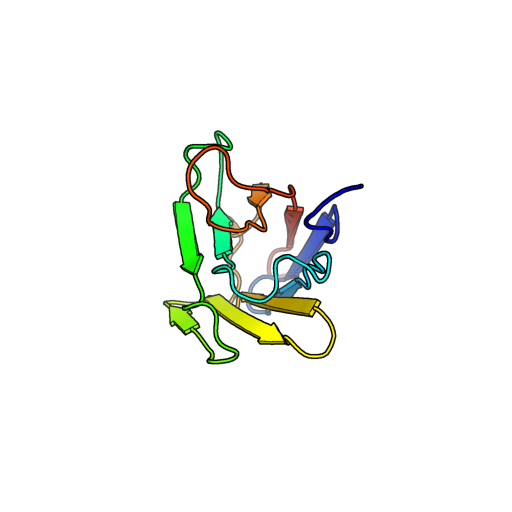921 1.00 17.67 96 GLY A CA 1
ATOM 1506 C C . GLY A 1 96 ? 7.877 16.585 8.118 1.00 15.46 96 GLY A C 1
ATOM 1507 O O . GLY A 1 96 ? 7.025 15.880 7.591 1.00 16.58 96 GLY A O 1
ATOM 1511 N N . LEU A 1 97 ? 9.166 16.315 8.078 1.00 13.33 97 LEU A N 1
ATOM 1512 C CA . LEU A 1 97 ? 9.734 15.262 7.238 1.00 12.86 97 LEU A CA 1
ATOM 1513 C C . LEU A 1 97 ? 9.314 13.886 7.751 1.00 14.07 97 LEU A C 1
ATOM 1514 O O . LEU A 1 97 ? 9.599 13.535 8.894 1.00 14.12 97 LEU A O 1
ATOM 1530 N N . ASP A 1 98 ? 8.699 13.074 6.886 1.00 10.94 98 ASP A N 1
ATOM 1531 C CA . ASP A 1 98 ? 8.258 11.745 7.301 1.00 11.92 98 ASP A CA 1
ATOM 1532 C C . ASP A 1 98 ? 9.426 10.756 7.319 1.00 9.69 98 ASP A C 1
ATOM 1533 O O . ASP A 1 98 ? 10.233 10.727 6.373 1.00 10.42 98 ASP A O 1
ATOM 1542 N N . PRO A 1 99 ? 9.496 9.881 8.313 1.00 11.06 99 PRO A N 1
ATOM 1543 C CA . PRO A 1 99 ? 10.349 8.690 8.175 1.00 9.14 99 PRO A CA 1
ATOM 1544 C C . PRO A 1 99 ? 9.904 7.857 6.975 1.00 10.38 99 PRO A C 1
ATOM 1545 O O . PRO A 1 99 ? 8.706 7.633 6.762 1.00 10.80 99 PRO A O 1
ATOM 1556 N N . MET A 1 100 ? 10.881 7.409 6.173 1.00 9.74 100 MET A N 1
ATOM 1557 C CA . MET A 1 100 ? 10.608 6.606 4.978 1.00 9.79 100 MET A CA 1
ATOM 1558 C C . MET A 1 100 ? 11.700 5.567 4.785 1.00 11.80 100 MET A C 1
ATOM 1559 O O . MET A 1 100 ? 12.869 5.825 5.082 1.00 14.24 100 MET A O 1
ATOM 1573 N N . PHE A 1 101 ? 11.321 4.423 4.200 1.00 10.55 101 PHE A N 1
ATOM 1574 C CA . PHE A 1 101 ? 12.267 3.350 3.911 1.00 9.15 101 PHE A CA 1
ATOM 1575 C C . PHE A 1 101 ? 11.971 2.778 2.533 1.00 10.30 101 PHE A C 1
ATOM 1576 O O . PHE A 1 101 ? 10.836 2.378 2.272 1.00 10.10 101 PHE A O 1
ATOM 1593 N N . LYS A 1 102 ? 12.987 2.738 1.661 1.00 8.86 102 LYS A N 1
ATOM 1594 C CA . LYS A 1 102 ? 12.814 2.307 0.277 1.00 9.46 102 LYS A CA 1
ATOM 1595 C C . LYS A 1 102 ? 12.751 0.780 0.152 1.00 10.41 102 LYS A C 1
ATOM 1596 O O . LYS A 1 102 ? 13.651 0.063 0.621 1.00 12.49 102 LYS A O 1
ATOM 1615 N N . VAL A 1 103 ? 11.738 0.294 -0.558 1.00 9.00 103 VAL A N 1
ATOM 1616 C CA . VAL A 1 103 ? 11.574 -1.116 -0.896 1.00 10.82 103 VAL A CA 1
ATOM 1617 C C . VAL A 1 103 ? 11.473 -1.208 -2.412 1.00 9.68 103 VAL A C 1
ATOM 1618 O O . VAL A 1 103 ? 10.617 -0.554 -3.019 1.00 12.77 103 VAL A O 1
ATOM 1631 N N . THR A 1 104 ? 12.321 -2.027 -3.031 1.00 11.25 104 THR A N 1
ATOM 1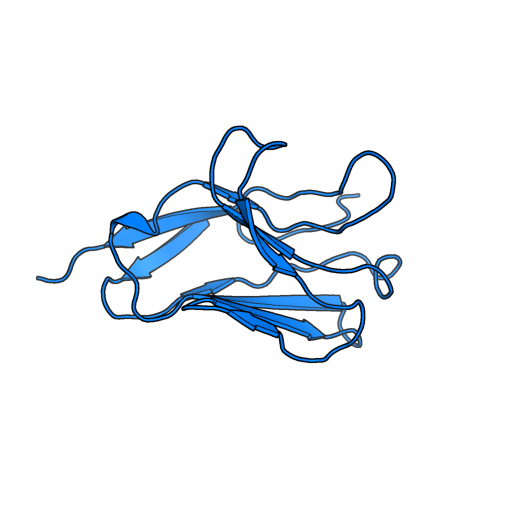632 C CA . THR A 1 104 ? 12.245 -2.263 -4.471 1.00 9.57 104 THR A CA 1
ATOM 1633 C C . THR A 1 104 ? 11.532 -3.583 -4.734 1.00 11.51 104 THR A C 1
ATOM 1634 O O . THR A 1 104 ? 11.944 -4.622 -4.198 1.00 13.10 104 THR A O 1
ATOM 1645 N N . VAL A 1 105 ? 10.530 -3.545 -5.615 1.00 11.47 105 VAL A N 1
ATOM 1646 C CA . VAL A 1 105 ? 9.671 -4.691 -5.930 1.00 10.51 105 VAL A CA 1
ATOM 1647 C C . VAL A 1 105 ? 10.036 -5.221 -7.310 1.00 12.23 105 VAL A C 1
ATOM 1648 O O . VAL A 1 105 ? 10.081 -4.460 -8.285 1.00 12.14 105 VAL A O 1
ATOM 1661 N N . ASN A 1 106 ? 10.291 -6.525 -7.395 1.00 12.56 106 ASN A N 1
ATOM 1662 C CA . ASN A 1 106 ? 10.484 -7.230 -8.660 1.00 11.80 106 ASN A CA 1
ATOM 1663 C C . ASN A 1 106 ? 9.264 -8.115 -8.907 1.00 14.00 106 ASN A C 1
ATOM 1664 O O . ASN A 1 106 ? 8.800 -8.824 -7.993 1.00 12.79 106 ASN A O 1
ATOM 1675 N N . ILE A 1 107 ? 8.712 -8.047 -10.120 1.00 11.94 107 ILE A N 1
ATOM 1676 C CA . ILE A 1 107 ? 7.583 -8.878 -10.526 1.00 13.41 107 ILE A CA 1
ATOM 1677 C C . ILE A 1 107 ? 8.003 -9.726 -11.726 1.00 13.93 107 ILE A C 1
ATOM 1678 O O . ILE A 1 107 ? 8.579 -9.207 -12.685 1.00 13.55 107 ILE A O 1
ATOM 1694 N N . GLY A 1 108 ? 7.667 -11.010 -11.685 1.00 13.92 108 GLY A N 1
ATOM 1695 C CA . GLY A 1 108 ? 7.847 -11.893 -12.817 1.00 15.79 108 GLY A CA 1
ATOM 1696 C C . GLY A 1 108 ? 6.539 -12.178 -13.538 1.00 14.06 108 GLY A C 1
ATOM 1697 O O . GLY A 1 108 ? 5.473 -12.291 -12.918 1.00 14.68 108 GLY A O 1
ATOM 1701 N N . PRO A 1 109 ? 6.603 -12.352 -14.857 1.00 12.09 109 PRO A N 1
ATOM 1702 C CA . PRO A 1 109 ? 5.378 -12.531 -15.651 1.00 13.85 109 PRO A CA 1
ATOM 1703 C C . PRO A 1 109 ? 4.875 -13.964 -15.639 1.00 16.64 109 PRO A C 1
ATOM 1704 O O . PRO A 1 109 ? 5.607 -14.911 -15.364 1.00 20.06 109 PRO A O 1
ATOM 1715 N N . VAL A 1 110 ? 3.604 -14.106 -15.992 1.00 17.55 110 VAL A N 1
ATOM 1716 C CA . VAL A 1 110 ? 3.024 -15.440 -16.190 1.00 19.71 110 VAL A CA 1
ATOM 1717 C C . VAL A 1 110 ? 3.739 -16.123 -17.352 1.00 27.01 110 VAL A C 1
ATOM 1718 O O . VAL A 1 110 ? 4.108 -15.458 -18.328 1.00 30.32 110 VAL A O 1
ATOM 1731 N N . PRO A 1 111 ? 3.963 -17.440 -17.305 1.00 41.75 111 PRO A N 1
ATOM 1732 C CA . PRO A 1 111 ? 4.448 -18.095 -18.527 1.00 36.21 111 PRO A CA 1
ATOM 1733 C C . PRO A 1 111 ? 3.409 -18.085 -19.646 1.00 33.46 111 PRO A C 1
ATOM 1734 O O . PRO A 1 111 ? 3.797 -17.791 -20.778 1.00 45.96 111 PRO A O 1
#

Radius of gyration: 13.36 Å; Cα contacts (8 Å, |Δi|>4): 296; chains: 1; bounding box: 27×36×39 Å

B-factor: mean 17.72, std 8.59, range [7.12, 68.13]

Sequence (111 aa):
EDPVTGPEEVSGQEQGSLTVQCCRYTSGWKDYKKYWCQGVPQRSCKTLVETDASEQLVKKNRVSIRDNQRDFIFTVTMEDLRMSDAGIYWCCGITKGGLDPMFKVTVNIGPVP

InterPro domains:
  IPR003599 Immunoglobulin domain subtype [SM00409] (26-125)
  IPR013106 Immunoglobulin V-set domain [PF07686] (25-115)
  IPR013783 Immunoglobulin-like fold [G3DSA:2.60.40.10] (20-129)
  IPR036179 Immunoglobulin-like domain superfamily [SSF48726] (23-130)
  IPR050671 CD300 family immune receptors [PTHR11860] (6-251)

Solvent-accessible surface area: 6231 Å² total; per-residue (Å²): 193,100,39,3,72,16,45,133,139,26,82,12,92,45,128,31,67,7,71,1,93,0,139,11,44,64,67,52,81,97,86,92,0,13,0,3,54,22,100,92,66,131,67,22,145,76,46,5,65,3,83,24,40,73,125,95,32,118,116,141,65,9,17,0,126,3,30,24,160,84,57,14,0,7,0,39,2,79,67,1,109,93,95,6,43,31,56,0,13,0,0,0,52,73,67,70,130,29,18,35,41,102,0,57,4,95,11,18,78,64,176